Protein AF-H2Z3Q9-F1 (afdb_monomer)

Secondary structure (DSSP, 8-state):
------TTHHHHHHHHHHH-SS---HHHHHHHHHHHTHHHHTTS-HHHHHHHHHHHHHHHHTT-------------------------GGGHHHHHHHHT-PPP---PPP-PPPPP-----------PPP---------------------------PPP-

Foldseek 3Di:
DDDDDDPCLLVLLVVVPVVDPDPDDLLRSLVVCCVVCVPPRVPDDSVVVSVVSVVSVVCVVVVNPPPPPPDPPPPPPPPVPPPPPPPPPVVVVVVVVVVPPDPPPPPDDDDDDDDDDDDDDDDDDDDDDDDDDDDPDDDDDDDPPPPPDDDDDDDDDDDDD

InterPro domains:
  IPR031996 NVL2, nucleolin binding domain [PF16725] (5-62)
  IPR038100 NVL2, N-terminal domain superfamily [G3DSA:1.10.10.2010] (1-68)

Radius of gyration: 28.9 Å; Cα contacts (8 Å, |Δi|>4): 42; chains: 1; bounding box: 51×78×62 Å

Sequence (161 aa):
MSLSFDKALPRRIKMICETEEKPLDVDSIVDHLQRLYRNDYSRRKRNAFRKLVSKVHEDLLKGGDVKKEESYASSNEEEDLVEYQNTNMMNASLSTIYSNIDPPKCTQPPSSTPLPYEPEPVSGSERKTPNGQHNRSSNMDSNENFLQIKPKQRRKRSQVK

Structure (mmCIF, N/CA/C/O backbone):
data_AF-H2Z3Q9-F1
#
_entry.id   AF-H2Z3Q9-F1
#
loop_
_atom_site.group_PDB
_atom_site.id
_atom_site.type_symbol
_atom_site.label_atom_id
_atom_site.label_alt_id
_atom_site.label_comp_id
_atom_site.label_asym_id
_atom_site.label_entity_id
_atom_site.label_seq_id
_atom_site.pdbx_PDB_ins_code
_atom_site.Cartn_x
_atom_site.Cartn_y
_atom_site.Cartn_z
_atom_site.occupancy
_atom_site.B_iso_or_equiv
_atom_site.auth_seq_id
_atom_site.auth_comp_id
_atom_site.auth_asym_id
_atom_site.auth_atom_id
_atom_site.pdbx_PDB_model_num
ATOM 1 N N . MET A 1 1 ? -12.445 -3.889 13.512 1.00 46.44 1 MET A N 1
ATOM 2 C CA . MET A 1 1 ? -11.996 -2.527 13.142 1.00 46.44 1 MET A CA 1
ATOM 3 C C . MET A 1 1 ? -11.765 -2.498 11.641 1.00 46.44 1 MET A C 1
ATOM 5 O O . MET A 1 1 ? -10.915 -3.240 11.170 1.00 46.44 1 MET A O 1
ATOM 9 N N . SER A 1 2 ? -12.551 -1.720 10.895 1.00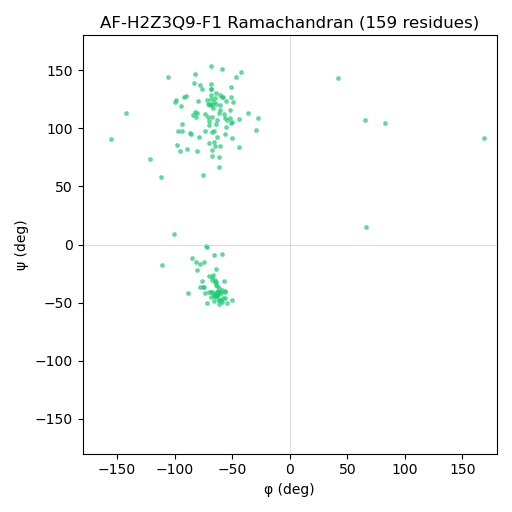 49.91 2 SER A N 1
ATOM 10 C CA . SER A 1 2 ? -12.358 -1.566 9.448 1.00 49.91 2 SER A CA 1
ATOM 11 C C . SER A 1 2 ? -11.094 -0.740 9.201 1.00 49.91 2 SER A C 1
ATOM 13 O O . SER A 1 2 ? -10.976 0.376 9.711 1.00 49.91 2 SER A O 1
ATOM 15 N N . LEU A 1 3 ? -10.118 -1.299 8.482 1.00 57.50 3 LEU A N 1
ATOM 16 C CA . LEU A 1 3 ? -8.952 -0.546 8.027 1.00 57.50 3 LEU A CA 1
ATOM 17 C C . LEU A 1 3 ? -9.435 0.430 6.955 1.00 57.50 3 LEU A C 1
ATOM 19 O O . LEU A 1 3 ? -9.746 0.022 5.838 1.00 57.50 3 LEU A O 1
ATOM 23 N N . SER A 1 4 ? -9.511 1.716 7.292 1.00 66.69 4 SER A N 1
ATOM 24 C CA . SER A 1 4 ? -9.890 2.743 6.329 1.00 66.69 4 SER A CA 1
ATOM 25 C C . SER A 1 4 ? -8.876 2.770 5.181 1.00 66.69 4 SER A C 1
ATOM 27 O O . SER A 1 4 ? -7.682 3.072 5.345 1.00 66.69 4 SER A O 1
ATOM 29 N N . PHE A 1 5 ? -9.359 2.382 4.001 1.00 76.25 5 PHE A N 1
ATOM 30 C CA . PHE A 1 5 ? -8.580 2.439 2.779 1.00 76.25 5 PHE A CA 1
ATOM 31 C C . PHE A 1 5 ? -8.347 3.897 2.400 1.00 76.25 5 PHE A C 1
ATOM 33 O O . PHE A 1 5 ? -9.281 4.702 2.352 1.00 76.25 5 PHE A O 1
ATOM 40 N N . ASP A 1 6 ? -7.087 4.235 2.148 1.00 86.44 6 ASP A N 1
ATOM 41 C CA . ASP A 1 6 ? -6.729 5.571 1.711 1.00 86.44 6 ASP A CA 1
ATOM 42 C C . ASP A 1 6 ? -6.978 5.702 0.206 1.00 86.44 6 ASP A C 1
ATOM 44 O O . ASP A 1 6 ? -6.260 5.135 -0.617 1.00 86.44 6 ASP A O 1
ATOM 48 N N . LYS A 1 7 ? -7.998 6.486 -0.145 1.00 89.56 7 LYS A N 1
ATOM 49 C CA . LYS A 1 7 ? -8.400 6.751 -1.532 1.00 89.56 7 LYS A CA 1
ATOM 50 C C . LYS A 1 7 ? -7.324 7.497 -2.327 1.00 89.56 7 LYS A C 1
ATOM 52 O O . LYS A 1 7 ? -7.343 7.446 -3.552 1.00 89.56 7 LYS A O 1
ATOM 57 N N . ALA A 1 8 ? -6.401 8.192 -1.657 1.00 92.56 8 ALA A N 1
ATOM 58 C CA . ALA A 1 8 ? -5.316 8.919 -2.309 1.00 92.56 8 ALA A CA 1
ATOM 59 C C . ALA A 1 8 ? -4.096 8.033 -2.618 1.00 92.56 8 ALA A C 1
ATOM 61 O O . ALA A 1 8 ? -3.217 8.461 -3.369 1.00 92.56 8 ALA A O 1
ATOM 62 N N . LEU A 1 9 ? -4.038 6.810 -2.076 1.00 93.06 9 LEU A N 1
ATOM 63 C CA . LEU A 1 9 ? -2.888 5.916 -2.218 1.00 93.06 9 LEU A CA 1
ATOM 64 C C . LEU A 1 9 ? -2.534 5.599 -3.686 1.00 93.06 9 LEU A C 1
ATOM 66 O O . LEU A 1 9 ? -1.362 5.754 -4.031 1.00 93.06 9 LEU A O 1
ATOM 70 N N . PRO A 1 10 ? -3.483 5.253 -4.583 1.00 93.50 10 PRO A N 1
ATOM 71 C CA . PRO A 1 10 ? -3.151 4.968 -5.981 1.00 93.50 10 PRO A CA 1
ATOM 72 C C . PRO A 1 10 ? -2.548 6.171 -6.704 1.00 93.50 10 PRO A C 1
ATOM 74 O O . PRO A 1 10 ? -1.573 6.036 -7.437 1.00 93.50 10 PRO A O 1
ATOM 77 N N . ARG A 1 11 ? -3.078 7.373 -6.440 1.00 94.31 11 ARG A N 1
ATOM 78 C CA . ARG A 1 11 ? -2.560 8.620 -7.016 1.00 94.31 11 ARG A CA 1
ATOM 79 C C . ARG A 1 11 ? -1.122 8.884 -6.569 1.00 94.31 11 ARG A C 1
ATOM 81 O O . ARG A 1 11 ? -0.297 9.269 -7.389 1.00 94.31 11 ARG A O 1
ATOM 88 N N . ARG A 1 12 ? -0.827 8.674 -5.282 1.00 95.06 12 ARG A N 1
ATOM 89 C CA . ARG A 1 12 ? 0.519 8.861 -4.718 1.00 95.06 12 ARG A CA 1
ATOM 90 C C . ARG A 1 12 ? 1.516 7.855 -5.304 1.00 95.06 12 ARG A C 1
ATOM 92 O O . ARG A 1 12 ? 2.607 8.259 -5.684 1.00 95.06 12 ARG A O 1
ATOM 99 N N . ILE A 1 13 ? 1.131 6.582 -5.430 1.00 93.88 13 ILE A N 1
ATOM 100 C CA . ILE A 1 13 ? 1.970 5.543 -6.055 1.00 93.88 13 ILE A CA 1
ATOM 101 C C . ILE A 1 13 ? 2.260 5.897 -7.515 1.00 93.88 13 ILE A C 1
ATOM 103 O O . ILE A 1 13 ? 3.418 5.900 -7.915 1.00 93.88 13 ILE A O 1
ATOM 107 N N . LYS A 1 14 ? 1.230 6.277 -8.280 1.00 93.06 14 LYS A N 1
ATOM 108 C CA . LYS A 1 14 ? 1.386 6.688 -9.679 1.00 93.06 14 LYS A CA 1
ATOM 109 C C . LYS A 1 14 ? 2.375 7.847 -9.833 1.00 93.06 14 LYS A C 1
ATOM 111 O O . LYS A 1 14 ? 3.271 7.757 -10.660 1.00 93.06 14 LYS A O 1
ATOM 116 N N . MET A 1 15 ? 2.270 8.880 -8.993 1.00 93.56 15 MET A N 1
ATOM 117 C CA . MET A 1 15 ? 3.224 9.995 -9.008 1.00 93.56 15 MET A CA 1
ATOM 118 C C . MET A 1 15 ? 4.666 9.548 -8.745 1.00 93.56 15 MET A C 1
ATOM 120 O O . MET A 1 15 ? 5.574 10.037 -9.408 1.00 93.56 15 MET A O 1
ATOM 124 N N . ILE A 1 16 ? 4.894 8.637 -7.793 1.00 93.38 16 ILE A N 1
ATOM 125 C CA . ILE A 1 16 ? 6.242 8.126 -7.494 1.00 93.38 16 ILE A CA 1
ATOM 126 C C . ILE A 1 16 ? 6.797 7.356 -8.699 1.00 93.38 16 ILE A C 1
ATOM 128 O O . ILE A 1 16 ? 7.930 7.602 -9.099 1.00 93.38 16 ILE A O 1
ATOM 132 N N . CYS A 1 17 ? 5.985 6.494 -9.318 1.00 91.00 17 CYS A N 1
ATOM 133 C CA . CYS A 1 17 ? 6.373 5.751 -10.519 1.00 91.00 17 CYS A CA 1
ATOM 134 C C . CYS A 1 17 ? 6.645 6.658 -11.730 1.00 91.00 17 CYS A C 1
ATOM 136 O O . CYS A 1 17 ? 7.480 6.320 -12.555 1.00 91.00 17 CYS A O 1
ATOM 138 N N . GLU A 1 18 ? 5.945 7.788 -11.856 1.00 91.56 18 GLU A N 1
ATOM 139 C CA . GLU A 1 18 ? 6.198 8.779 -12.913 1.00 91.56 18 GLU A CA 1
ATOM 140 C C . GLU A 1 18 ? 7.446 9.628 -12.631 1.00 91.56 18 GLU A C 1
ATOM 142 O O . GLU A 1 18 ? 8.108 10.079 -13.561 1.00 91.56 18 GLU A O 1
ATOM 147 N N . THR A 1 19 ? 7.758 9.868 -11.355 1.00 93.19 19 THR A N 1
ATOM 148 C CA . THR A 1 19 ? 8.897 10.706 -10.947 1.00 93.19 19 THR A CA 1
ATOM 149 C C . THR A 1 19 ? 10.219 9.955 -11.055 1.00 93.19 19 THR A C 1
ATOM 151 O O . THR A 1 19 ? 11.242 10.548 -11.393 1.00 93.19 19 THR A O 1
ATOM 154 N N . GLU A 1 20 ? 10.224 8.662 -10.741 1.00 88.75 20 GLU A N 1
ATOM 155 C CA . GLU A 1 20 ? 11.431 7.850 -10.806 1.00 88.75 20 GLU A CA 1
ATOM 156 C C . GLU A 1 20 ? 11.521 7.122 -12.153 1.00 88.75 20 GLU A C 1
ATOM 158 O O . GLU A 1 20 ? 10.692 6.284 -12.483 1.00 88.75 20 GLU A O 1
ATOM 163 N N . GLU A 1 21 ? 12.575 7.395 -12.929 1.00 83.62 21 GLU A N 1
ATOM 164 C CA . GLU A 1 21 ? 12.806 6.761 -14.242 1.00 83.62 21 GLU A CA 1
ATOM 165 C C . GLU A 1 21 ? 13.083 5.247 -14.163 1.00 83.62 21 GLU A C 1
ATOM 167 O O . GLU A 1 21 ? 13.157 4.565 -15.187 1.00 83.62 21 GLU A O 1
ATOM 172 N N . LYS A 1 22 ? 13.278 4.701 -12.957 1.00 86.88 22 LYS A N 1
ATOM 173 C CA . LYS A 1 22 ? 13.620 3.293 -12.738 1.00 86.88 22 LYS A CA 1
ATOM 174 C C . LYS A 1 22 ? 12.422 2.509 -12.208 1.00 86.88 22 LYS A C 1
ATOM 176 O O . LYS A 1 22 ? 11.691 3.022 -11.363 1.00 86.88 22 LYS A O 1
ATOM 181 N N . PRO A 1 23 ? 12.264 1.236 -12.622 1.00 80.62 23 PRO A N 1
ATOM 182 C CA . PRO A 1 23 ? 11.268 0.361 -12.026 1.00 80.62 23 PRO A CA 1
ATOM 183 C C . PRO A 1 23 ? 11.617 0.154 -10.551 1.00 80.62 23 PRO A C 1
ATOM 185 O O . PRO A 1 23 ? 12.597 -0.512 -10.211 1.00 80.62 23 PRO A O 1
ATOM 188 N N . LEU A 1 24 ? 10.831 0.776 -9.677 1.00 87.44 24 LEU A N 1
ATOM 189 C CA . LEU A 1 24 ? 10.953 0.607 -8.240 1.00 87.44 24 LEU A CA 1
ATOM 190 C C . LEU A 1 24 ? 10.327 -0.712 -7.816 1.00 87.44 24 LEU A C 1
ATOM 192 O O . LEU A 1 24 ? 9.216 -1.058 -8.216 1.00 87.44 24 LEU A O 1
ATOM 196 N N . ASP A 1 25 ? 11.023 -1.398 -6.921 1.00 94.75 25 ASP A N 1
ATOM 197 C CA . ASP A 1 25 ? 10.438 -2.500 -6.179 1.00 94.75 25 ASP A CA 1
ATOM 198 C C . ASP A 1 25 ? 9.372 -1.990 -5.190 1.00 94.75 25 ASP A C 1
ATOM 200 O O . ASP A 1 25 ? 9.437 -0.860 -4.690 1.00 94.75 25 ASP A O 1
ATOM 204 N N . VAL A 1 26 ? 8.403 -2.844 -4.859 1.00 95.38 26 VAL A N 1
ATOM 205 C CA . VAL A 1 26 ? 7.284 -2.525 -3.959 1.00 95.38 26 VAL A CA 1
ATOM 206 C C . VAL A 1 26 ? 7.791 -2.043 -2.600 1.00 95.38 26 VAL A C 1
ATOM 208 O O . VAL A 1 26 ? 7.248 -1.088 -2.042 1.00 95.38 26 VAL A O 1
ATOM 211 N N . ASP A 1 27 ? 8.851 -2.661 -2.074 1.00 96.00 27 ASP A N 1
ATOM 212 C CA . ASP A 1 27 ? 9.449 -2.264 -0.796 1.00 96.00 27 ASP A CA 1
ATOM 213 C C . ASP A 1 27 ? 10.029 -0.842 -0.847 1.00 96.00 27 ASP A C 1
ATOM 215 O O . ASP A 1 27 ? 9.898 -0.083 0.116 1.00 96.00 27 ASP A O 1
ATOM 219 N N . SER A 1 28 ? 10.578 -0.442 -1.996 1.00 95.81 28 SER A N 1
ATOM 220 C CA . SER A 1 28 ? 11.109 0.910 -2.187 1.00 95.81 28 SER A CA 1
ATOM 221 C C . SER A 1 28 ? 9.984 1.945 -2.232 1.00 95.81 28 SER A C 1
ATOM 223 O O . SER A 1 28 ? 10.083 2.986 -1.583 1.00 95.81 28 SER A O 1
ATOM 225 N N . ILE A 1 29 ? 8.869 1.636 -2.907 1.00 95.38 29 ILE A N 1
ATOM 226 C CA . ILE A 1 29 ? 7.668 2.491 -2.926 1.00 95.38 29 ILE A CA 1
ATOM 227 C C . ILE A 1 29 ? 7.089 2.635 -1.513 1.00 95.38 29 ILE A C 1
ATOM 229 O O . ILE A 1 29 ? 6.726 3.735 -1.091 1.00 95.38 29 ILE A O 1
ATOM 233 N N . VAL A 1 30 ? 7.024 1.537 -0.754 1.00 96.31 30 VAL A N 1
ATOM 234 C CA . VAL A 1 30 ? 6.567 1.537 0.643 1.00 96.31 30 VAL A CA 1
ATOM 235 C C . VAL A 1 30 ? 7.431 2.454 1.503 1.00 96.31 30 VAL A C 1
ATOM 237 O O . VAL A 1 30 ? 6.889 3.295 2.226 1.00 96.31 30 VAL A O 1
ATOM 240 N N . ASP A 1 31 ? 8.755 2.325 1.413 1.00 95.75 31 ASP A N 1
ATOM 241 C CA . ASP A 1 31 ? 9.686 3.161 2.170 1.00 95.75 31 ASP A CA 1
ATOM 242 C C . ASP A 1 31 ? 9.581 4.633 1.773 1.00 95.75 31 ASP A C 1
ATOM 244 O O . ASP A 1 31 ? 9.549 5.507 2.644 1.00 95.75 31 ASP A O 1
ATOM 248 N N . HIS A 1 32 ? 9.456 4.916 0.476 1.00 95.12 32 HIS A N 1
ATOM 249 C CA . HIS A 1 32 ? 9.276 6.268 -0.040 1.00 95.12 32 HIS A CA 1
ATOM 250 C C . HIS A 1 32 ? 7.977 6.894 0.510 1.00 95.12 32 HIS A C 1
ATOM 252 O O . HIS A 1 32 ? 7.997 7.996 1.066 1.00 95.12 32 HIS A O 1
ATOM 258 N N . LEU A 1 33 ? 6.857 6.163 0.466 1.00 95.31 33 LEU A N 1
ATOM 259 C CA . LEU A 1 33 ? 5.569 6.617 1.001 1.00 95.31 33 LEU A CA 1
ATOM 260 C C . LEU A 1 33 ? 5.603 6.835 2.518 1.00 95.31 33 LEU A C 1
ATOM 262 O O . LEU A 1 33 ? 5.073 7.837 2.998 1.00 95.31 33 LEU A O 1
ATOM 266 N N . GLN A 1 34 ? 6.225 5.935 3.285 1.00 94.69 34 GLN A N 1
ATOM 267 C CA . GLN A 1 34 ? 6.338 6.087 4.740 1.00 94.69 34 GLN A CA 1
ATOM 268 C C . GLN A 1 34 ? 7.244 7.257 5.141 1.00 94.69 34 GLN A C 1
ATOM 270 O O . GLN A 1 34 ? 7.000 7.882 6.177 1.00 94.69 34 GLN A O 1
ATOM 275 N N . ARG A 1 35 ? 8.262 7.575 4.330 1.00 94.94 35 ARG A N 1
ATOM 276 C CA . ARG A 1 35 ? 9.129 8.745 4.533 1.00 94.94 35 ARG A CA 1
ATOM 277 C C . ARG A 1 35 ? 8.400 10.052 4.227 1.00 94.94 35 ARG A C 1
ATOM 279 O O . ARG A 1 35 ? 8.412 10.940 5.076 1.00 94.94 35 ARG A O 1
ATOM 286 N N . LEU A 1 36 ? 7.747 10.159 3.066 1.00 94.75 36 LEU A N 1
ATOM 287 C CA . LEU A 1 36 ? 7.038 11.378 2.652 1.00 94.75 36 LEU A CA 1
ATOM 288 C C . LEU A 1 36 ? 5.798 11.657 3.508 1.00 94.75 36 LEU A C 1
ATOM 290 O O . LEU A 1 36 ? 5.584 12.781 3.956 1.00 94.75 36 LEU A O 1
ATOM 294 N N . TYR A 1 37 ? 4.989 10.631 3.772 1.00 94.50 37 TYR A N 1
ATOM 295 C CA . TYR A 1 37 ? 3.716 10.755 4.485 1.00 94.50 37 TYR A CA 1
ATOM 296 C C . TYR A 1 37 ? 3.801 10.084 5.854 1.00 94.50 37 TYR A C 1
ATOM 298 O O . TYR A 1 37 ? 3.035 9.176 6.200 1.00 94.50 37 TYR A O 1
ATOM 306 N N . ARG A 1 38 ? 4.757 10.557 6.660 1.00 93.56 38 ARG A N 1
ATOM 307 C CA . ARG A 1 38 ? 5.064 9.990 7.979 1.00 93.56 38 ARG A CA 1
ATOM 308 C C . ARG A 1 38 ? 3.850 9.983 8.914 1.00 93.56 38 ARG A C 1
ATOM 310 O O . ARG A 1 38 ? 3.705 9.070 9.716 1.00 93.56 38 ARG A O 1
ATOM 317 N N . ASN A 1 39 ? 2.940 10.942 8.784 1.00 90.62 39 ASN A N 1
ATOM 318 C CA . ASN A 1 39 ? 1.750 11.014 9.635 1.00 90.62 39 ASN A CA 1
ATOM 319 C C . ASN A 1 39 ? 0.689 9.961 9.272 1.00 90.62 39 ASN A C 1
ATOM 321 O O . ASN A 1 39 ? 0.067 9.390 10.169 1.00 90.62 39 ASN A O 1
ATOM 325 N N . ASP A 1 40 ? 0.533 9.659 7.981 1.00 92.06 40 ASP A N 1
ATOM 326 C CA . ASP A 1 40 ? -0.540 8.795 7.473 1.00 92.06 40 ASP A CA 1
ATOM 327 C C . ASP A 1 40 ? -0.146 7.312 7.480 1.00 92.06 40 ASP A C 1
ATOM 329 O O . ASP A 1 40 ? -0.946 6.435 7.828 1.00 92.06 40 ASP A O 1
ATOM 333 N N . TYR A 1 41 ? 1.096 7.014 7.084 1.00 93.00 41 TYR A N 1
ATOM 334 C CA . TYR A 1 41 ? 1.525 5.642 6.791 1.00 93.00 41 TYR A CA 1
ATOM 335 C C . TYR A 1 41 ? 2.521 5.063 7.795 1.00 93.00 41 TYR A C 1
ATOM 337 O O . TYR A 1 41 ? 2.638 3.840 7.874 1.00 93.00 41 TYR A O 1
ATOM 345 N N . SER A 1 42 ? 3.188 5.887 8.613 1.00 90.62 42 SER A N 1
ATOM 346 C CA . SER A 1 42 ? 4.119 5.385 9.644 1.00 90.62 42 SER A CA 1
ATOM 347 C C . SER A 1 42 ? 3.402 4.576 10.728 1.00 90.62 42 SER A C 1
ATOM 349 O O . SER A 1 42 ? 3.935 3.605 11.255 1.00 90.62 42 SER A O 1
ATOM 351 N N . ARG A 1 43 ? 2.147 4.933 11.039 1.00 90.19 43 ARG A N 1
ATOM 352 C CA . ARG A 1 43 ? 1.337 4.228 12.047 1.00 90.19 43 ARG A CA 1
ATOM 353 C C . ARG A 1 43 ? 0.822 2.867 11.567 1.00 90.19 43 ARG A C 1
ATOM 355 O O . ARG A 1 43 ? 0.345 2.076 12.379 1.00 90.19 43 ARG A O 1
ATOM 362 N N . ARG A 1 44 ? 0.870 2.584 10.261 1.00 88.56 44 ARG A N 1
ATOM 363 C CA . ARG A 1 44 ? 0.377 1.322 9.694 1.00 88.56 44 ARG A CA 1
ATOM 364 C C . ARG A 1 44 ? 1.454 0.245 9.824 1.00 88.56 44 ARG A C 1
ATOM 366 O O . ARG A 1 44 ? 2.628 0.492 9.566 1.00 88.56 44 ARG A O 1
ATOM 373 N N . LYS A 1 45 ? 1.056 -0.983 10.179 1.00 92.38 45 LYS A N 1
ATOM 374 C CA . LYS A 1 45 ? 1.984 -2.126 10.210 1.00 92.38 45 LYS A CA 1
ATOM 375 C C . LYS A 1 45 ? 2.593 -2.339 8.819 1.00 92.38 45 LYS A C 1
ATOM 377 O O . LYS A 1 45 ? 1.847 -2.515 7.855 1.00 92.38 45 LYS A O 1
ATOM 382 N N . ARG A 1 46 ? 3.930 -2.391 8.738 1.00 92.81 46 ARG A N 1
ATOM 383 C CA . ARG A 1 46 ? 4.695 -2.480 7.478 1.00 92.81 46 ARG A CA 1
ATOM 384 C C . ARG A 1 46 ? 4.188 -3.588 6.552 1.00 92.81 46 ARG A C 1
ATOM 386 O O . ARG A 1 46 ? 3.904 -3.317 5.395 1.00 92.81 46 ARG A O 1
ATOM 393 N N . ASN A 1 47 ? 3.971 -4.797 7.072 1.00 93.50 47 ASN A N 1
ATOM 394 C CA . ASN A 1 47 ? 3.512 -5.935 6.262 1.00 93.50 47 ASN A CA 1
ATOM 395 C C . ASN A 1 47 ? 2.120 -5.715 5.653 1.00 93.50 47 ASN A C 1
ATOM 397 O O . ASN A 1 47 ? 1.894 -6.044 4.492 1.00 93.50 47 ASN A O 1
ATOM 401 N N . ALA A 1 48 ? 1.191 -5.136 6.419 1.00 91.25 48 ALA A N 1
ATOM 402 C CA . ALA A 1 48 ? -0.150 -4.830 5.926 1.00 91.25 48 ALA A CA 1
ATOM 403 C C . ALA A 1 48 ? -0.107 -3.721 4.867 1.00 91.25 48 ALA A C 1
ATOM 405 O O . ALA A 1 48 ? -0.782 -3.808 3.844 1.00 91.25 48 ALA A O 1
ATOM 406 N N . PHE A 1 49 ? 0.727 -2.703 5.090 1.00 94.12 49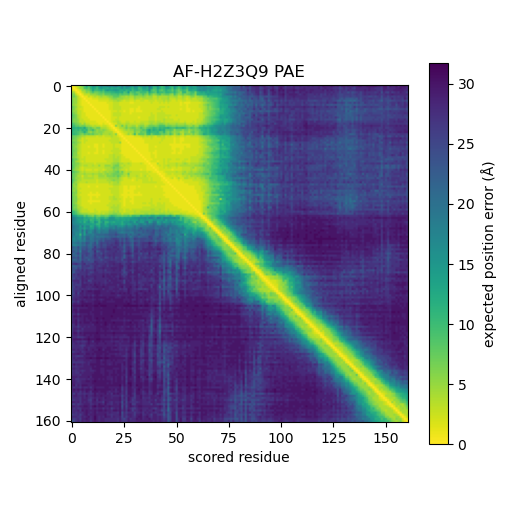 PHE A N 1
ATOM 407 C CA . PHE A 1 49 ? 0.910 -1.619 4.134 1.00 94.12 49 PHE A CA 1
ATOM 408 C C . PHE A 1 49 ? 1.588 -2.098 2.843 1.00 94.12 49 PHE A C 1
ATOM 410 O O . PHE A 1 49 ? 1.120 -1.756 1.764 1.00 94.12 49 PHE A O 1
ATOM 417 N N . ARG A 1 50 ? 2.594 -2.977 2.929 1.00 95.25 50 ARG A N 1
ATOM 418 C CA . ARG A 1 50 ? 3.235 -3.590 1.757 1.00 95.25 50 ARG A CA 1
ATOM 419 C C . ARG A 1 50 ? 2.247 -4.379 0.906 1.00 95.25 50 ARG A C 1
ATOM 421 O O . ARG A 1 50 ? 2.208 -4.176 -0.300 1.00 95.25 50 ARG A O 1
ATOM 428 N N . LYS A 1 51 ? 1.416 -5.234 1.521 1.00 93.94 51 LYS A N 1
ATOM 429 C CA . LYS A 1 51 ? 0.359 -5.970 0.798 1.00 93.94 51 LYS A CA 1
ATOM 430 C C . LYS A 1 51 ? -0.582 -5.013 0.058 1.00 93.94 51 LYS A C 1
ATOM 432 O O . LYS A 1 51 ? -0.947 -5.269 -1.084 1.00 93.94 51 LYS A O 1
ATOM 437 N N . LEU A 1 52 ? -0.934 -3.895 0.697 1.00 92.62 52 LEU A N 1
ATOM 438 C CA . LEU A 1 52 ? -1.795 -2.877 0.104 1.00 92.62 52 LEU A CA 1
ATOM 439 C C . LEU A 1 52 ? -1.138 -2.192 -1.101 1.00 92.62 52 LEU A C 1
ATOM 441 O O . LEU A 1 52 ? -1.763 -2.086 -2.151 1.00 92.62 52 LEU A O 1
ATOM 445 N N . VAL A 1 53 ? 0.114 -1.753 -0.955 1.00 94.44 53 VAL A N 1
ATOM 446 C CA . VAL A 1 53 ? 0.875 -1.103 -2.031 1.00 94.44 53 VAL A CA 1
ATOM 447 C C . VAL A 1 53 ? 1.106 -2.069 -3.192 1.00 94.44 53 VAL A C 1
ATOM 449 O O . VAL A 1 53 ? 0.878 -1.675 -4.327 1.00 94.44 53 VAL A O 1
ATOM 452 N N . SER A 1 54 ? 1.462 -3.331 -2.920 1.00 95.06 54 SER A N 1
ATOM 453 C CA . SER A 1 54 ? 1.629 -4.376 -3.944 1.00 95.06 54 SER A CA 1
ATOM 454 C C . SER A 1 54 ? 0.375 -4.521 -4.799 1.00 95.06 54 SER A C 1
ATOM 456 O O . SER A 1 54 ? 0.449 -4.440 -6.019 1.00 95.06 54 SER A O 1
ATOM 458 N N . LYS A 1 55 ? -0.792 -4.652 -4.154 1.00 91.81 55 LYS A N 1
ATOM 459 C CA . LYS A 1 55 ? -2.070 -4.796 -4.854 1.00 91.81 55 LYS A CA 1
ATOM 460 C 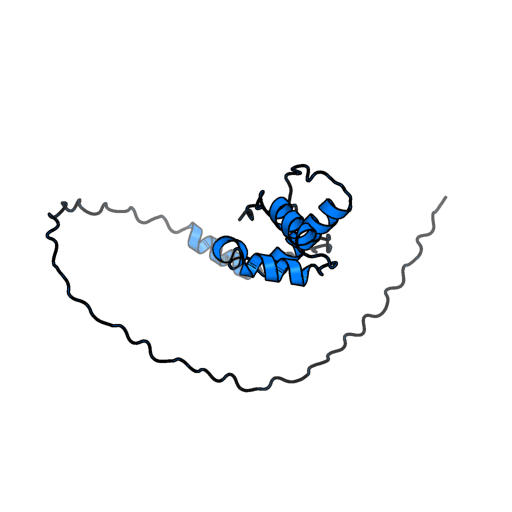C . LYS A 1 55 ? -2.386 -3.575 -5.718 1.00 91.81 55 LYS A C 1
ATOM 462 O O . LYS A 1 55 ? -2.654 -3.714 -6.903 1.00 91.81 55 LYS A O 1
ATOM 467 N N . VAL A 1 56 ? -2.304 -2.375 -5.139 1.00 93.31 56 VAL A N 1
ATOM 468 C CA . VAL A 1 56 ? -2.592 -1.131 -5.873 1.00 93.31 56 VAL A CA 1
ATOM 469 C C . VAL A 1 56 ? -1.623 -0.941 -7.044 1.00 93.31 56 VAL A C 1
ATOM 471 O O . VAL A 1 56 ? -2.028 -0.484 -8.106 1.00 93.31 56 VAL A O 1
ATOM 474 N N . HIS A 1 57 ? -0.353 -1.301 -6.868 1.00 92.81 57 HIS A N 1
ATOM 475 C CA . HIS A 1 57 ? 0.653 -1.231 -7.920 1.00 92.81 57 HIS A CA 1
ATOM 476 C C . HIS A 1 57 ? 0.352 -2.208 -9.068 1.00 92.81 57 HIS A C 1
ATOM 478 O O . HIS A 1 57 ? 0.392 -1.810 -10.229 1.00 92.81 57 HIS A O 1
ATOM 484 N N . GLU A 1 58 ? -0.024 -3.455 -8.765 1.00 92.06 58 GLU A N 1
ATOM 485 C CA . GLU A 1 58 ? -0.467 -4.429 -9.772 1.00 92.06 58 GLU A CA 1
ATOM 486 C C . GLU A 1 58 ? -1.716 -3.968 -10.535 1.00 92.06 58 GLU A C 1
ATOM 488 O O . GLU A 1 58 ? -1.789 -4.139 -11.753 1.00 92.06 58 GLU A O 1
ATOM 493 N N . ASP A 1 59 ? -2.687 -3.375 -9.836 1.00 90.12 59 ASP A N 1
ATOM 494 C CA . ASP A 1 59 ? -3.913 -2.855 -10.447 1.00 90.12 59 ASP A CA 1
ATOM 495 C C . ASP A 1 59 ? -3.600 -1.705 -11.425 1.00 90.12 59 ASP A C 1
ATOM 497 O O . ASP A 1 59 ? -4.117 -1.682 -12.545 1.00 90.12 59 ASP A O 1
ATOM 501 N N . LEU A 1 60 ? -2.683 -0.804 -11.045 1.00 89.62 60 LEU A N 1
ATOM 502 C CA . LEU A 1 60 ? -2.188 0.273 -11.911 1.00 89.62 60 LEU A CA 1
ATOM 503 C C . LEU A 1 60 ? -1.452 -0.271 -13.146 1.00 89.62 60 LEU A C 1
ATOM 505 O O . LEU A 1 60 ? -1.683 0.209 -14.256 1.00 89.62 60 LEU A O 1
ATOM 509 N N . LEU A 1 61 ? -0.602 -1.288 -12.972 1.00 87.62 61 LEU A N 1
ATOM 510 C CA . LEU A 1 61 ? 0.129 -1.953 -14.060 1.00 87.62 61 LEU A CA 1
ATOM 511 C C . LEU A 1 61 ? -0.801 -2.639 -15.064 1.00 87.62 61 LEU A C 1
ATOM 513 O O . LEU A 1 61 ? -0.532 -2.629 -16.263 1.00 87.62 61 LEU A O 1
ATOM 517 N N . LYS A 1 62 ? -1.913 -3.212 -14.595 1.00 87.69 62 LYS A N 1
ATOM 518 C CA . LYS A 1 62 ? -2.926 -3.845 -15.453 1.00 87.69 62 LYS A CA 1
ATOM 519 C C . LYS A 1 62 ? -3.761 -2.835 -16.252 1.00 87.69 62 LYS A C 1
ATOM 521 O O . LYS A 1 62 ? -4.636 -3.253 -17.006 1.00 87.69 62 LYS A O 1
ATOM 526 N N . GLY A 1 63 ? -3.528 -1.528 -16.093 1.00 77.50 63 GLY A N 1
ATOM 527 C CA . GLY A 1 63 ? -4.345 -0.482 -16.712 1.00 77.50 63 GLY A CA 1
ATOM 528 C C . GLY A 1 63 ? -5.776 -0.451 -16.169 1.00 77.50 63 GLY A C 1
ATOM 529 O O . GLY A 1 63 ? -6.659 0.148 -16.783 1.00 77.50 63 GLY A O 1
ATOM 530 N N . GLY A 1 64 ? -6.016 -1.112 -15.032 1.00 65.56 64 GLY A N 1
ATOM 531 C CA . GLY A 1 64 ? -7.287 -1.058 -14.342 1.00 65.56 64 GLY A CA 1
ATOM 532 C C . GLY A 1 64 ? -7.427 0.320 -13.724 1.00 65.56 64 GLY A C 1
ATOM 533 O O . GLY A 1 64 ? -6.731 0.649 -12.765 1.00 65.56 64 GLY A O 1
ATOM 534 N N . ASP A 1 65 ? -8.336 1.132 -14.260 1.00 61.34 65 ASP A N 1
ATOM 535 C CA . ASP A 1 65 ? -8.883 2.251 -13.500 1.00 61.34 65 ASP A CA 1
ATOM 536 C C . ASP A 1 65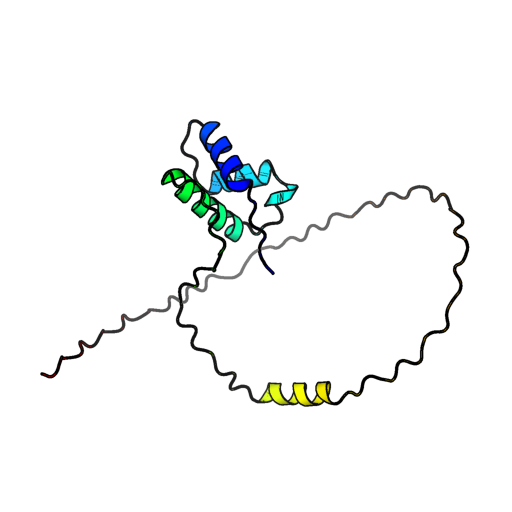 ? -9.297 1.674 -12.146 1.00 61.34 65 ASP A C 1
ATOM 538 O O . ASP A 1 65 ? -10.023 0.674 -12.132 1.00 61.34 65 ASP A O 1
ATOM 542 N N . VAL A 1 66 ? -8.758 2.205 -11.040 1.00 61.16 66 VAL A N 1
ATOM 543 C CA . VAL A 1 66 ? -8.926 1.650 -9.686 1.00 61.16 66 VAL A CA 1
ATOM 544 C C . VAL A 1 66 ? -10.390 1.824 -9.294 1.00 61.16 66 VAL A C 1
ATOM 546 O O . VAL A 1 66 ? -10.779 2.744 -8.572 1.00 61.16 66 VAL A O 1
ATOM 549 N N . LYS A 1 67 ? -11.240 0.967 -9.859 1.00 58.03 67 LYS A N 1
ATOM 550 C CA . LYS A 1 67 ? -12.661 0.928 -9.607 1.00 58.03 67 LYS A CA 1
ATOM 551 C C . LYS A 1 67 ? -12.789 0.529 -8.158 1.00 58.03 67 LYS A C 1
ATOM 553 O O . LYS A 1 67 ? -12.188 -0.427 -7.679 1.00 58.03 67 LYS A O 1
ATOM 558 N N . LYS A 1 68 ? -13.521 1.387 -7.472 1.00 52.50 68 LYS A N 1
ATOM 559 C CA . LYS A 1 68 ? -13.847 1.404 -6.058 1.00 52.50 68 LYS A CA 1
ATOM 560 C C . LYS A 1 68 ? -14.625 0.132 -5.693 1.00 52.50 68 LYS A C 1
ATOM 562 O O . LYS A 1 68 ? -15.809 0.201 -5.405 1.00 52.50 68 LYS A O 1
ATOM 567 N N . GLU A 1 69 ? -13.979 -1.023 -5.760 1.00 50.62 69 GLU A N 1
ATOM 568 C CA . GLU A 1 69 ? -14.529 -2.296 -5.311 1.00 50.62 69 GLU A CA 1
ATOM 569 C C . GLU A 1 69 ? -14.381 -2.312 -3.789 1.00 50.62 69 GLU A C 1
ATOM 571 O O . GLU A 1 69 ? -13.331 -2.600 -3.205 1.00 50.62 69 GLU A O 1
ATOM 576 N N . GLU A 1 70 ? -15.450 -1.849 -3.147 1.00 53.59 70 GLU A N 1
ATOM 577 C CA . GLU A 1 70 ? -15.720 -2.022 -1.733 1.00 53.59 70 GLU A CA 1
ATOM 578 C C . GLU A 1 70 ? -15.710 -3.512 -1.406 1.00 53.59 70 GLU A C 1
ATOM 580 O O . GLU A 1 70 ? -16.705 -4.194 -1.591 1.00 53.59 70 GLU A O 1
ATOM 585 N N . SER A 1 71 ? -14.571 -4.023 -0.950 1.00 48.91 71 SER A N 1
ATOM 586 C CA . SER A 1 71 ? -14.450 -5.200 -0.088 1.00 48.91 71 SER A CA 1
ATOM 587 C C . SER A 1 71 ? -12.976 -5.586 -0.053 1.00 48.91 71 SER A C 1
ATOM 589 O O . SER A 1 71 ? -12.484 -6.384 -0.848 1.00 48.91 71 SER A O 1
ATOM 591 N N . TYR A 1 72 ? -12.245 -5.053 0.926 1.00 50.41 72 TYR A N 1
ATOM 592 C CA . TYR A 1 72 ? -11.109 -5.792 1.470 1.00 50.41 72 TYR A CA 1
ATOM 593 C C . TYR A 1 72 ? -11.676 -6.898 2.363 1.00 50.41 72 TYR A C 1
ATOM 595 O O . TYR A 1 72 ? -11.418 -6.935 3.565 1.00 50.41 72 TYR A O 1
ATOM 603 N N . ALA A 1 73 ? -12.478 -7.795 1.779 1.00 51.81 73 ALA A N 1
ATOM 604 C CA . ALA A 1 73 ? -12.477 -9.164 2.231 1.00 51.81 73 ALA A CA 1
ATOM 605 C C . ALA A 1 73 ? -11.014 -9.571 2.133 1.00 51.81 73 ALA A C 1
ATOM 607 O O . ALA A 1 73 ? -10.433 -9.655 1.050 1.00 51.81 73 ALA A O 1
ATOM 608 N N . SER A 1 74 ? -10.386 -9.690 3.298 1.00 47.16 74 SER A N 1
ATOM 609 C CA . SER A 1 74 ? -9.252 -10.571 3.463 1.00 47.16 74 SER A CA 1
ATOM 610 C C . SER A 1 74 ? -9.555 -11.786 2.593 1.00 47.16 74 SER A C 1
ATOM 612 O O . SER A 1 74 ? -10.535 -12.480 2.867 1.00 47.16 74 SER A O 1
ATOM 614 N N . SER A 1 75 ? -8.790 -12.017 1.522 1.00 45.53 75 SER A N 1
ATOM 615 C CA . SER A 1 75 ? -8.620 -13.388 1.065 1.00 45.53 75 SER A CA 1
ATOM 616 C C . SER A 1 75 ? -7.984 -14.083 2.259 1.00 45.53 75 SER A C 1
ATOM 618 O O . SER A 1 75 ? -6.766 -14.143 2.379 1.00 45.53 75 SER A O 1
ATOM 620 N N . ASN A 1 76 ? -8.833 -14.533 3.186 1.00 44.91 76 ASN A N 1
ATOM 621 C CA . ASN A 1 76 ? -8.705 -15.866 3.713 1.00 44.91 76 ASN A CA 1
ATOM 622 C C . ASN A 1 76 ? -8.602 -16.722 2.454 1.00 44.91 76 ASN A C 1
ATOM 624 O O . ASN A 1 76 ? -9.591 -17.080 1.825 1.00 44.91 76 ASN A O 1
ATOM 628 N N . GLU A 1 77 ? -7.367 -16.956 2.023 1.00 49.59 77 GLU A N 1
ATOM 629 C CA . GLU A 1 77 ? -6.931 -18.333 1.923 1.00 49.59 77 GLU A CA 1
ATOM 630 C C . GLU A 1 77 ? -7.705 -19.117 2.992 1.00 49.59 77 GLU A C 1
ATOM 632 O O . GLU A 1 77 ? -7.457 -18.959 4.18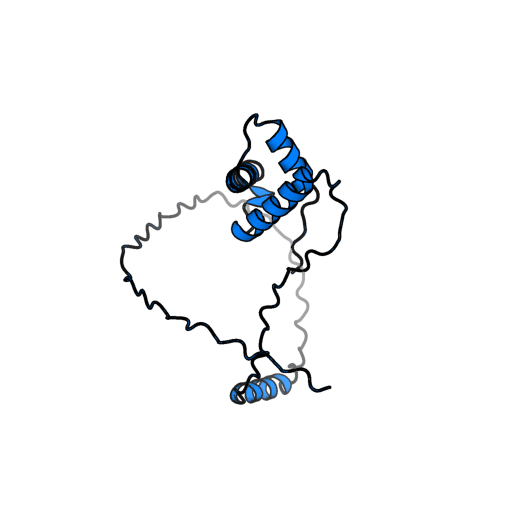6 1.00 49.59 77 GLU A O 1
ATOM 637 N N . GLU A 1 78 ? -8.781 -19.793 2.576 1.00 51.94 78 GLU A N 1
ATOM 638 C CA . GLU A 1 78 ? -9.404 -20.849 3.365 1.00 51.94 78 GLU A CA 1
ATOM 639 C C . GLU A 1 78 ? -8.323 -21.923 3.533 1.00 51.94 78 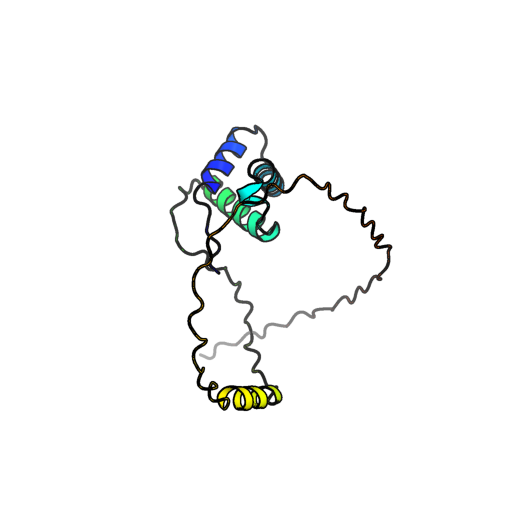GLU A C 1
ATOM 641 O O . GLU A 1 78 ? -8.310 -22.962 2.878 1.00 51.94 78 GLU A O 1
ATOM 646 N N . GLU A 1 79 ? -7.360 -21.656 4.413 1.00 51.84 79 GLU A N 1
ATOM 647 C CA . GLU A 1 79 ? -6.992 -22.675 5.365 1.00 51.84 79 GLU A CA 1
ATOM 648 C C . GLU A 1 79 ? -8.317 -23.075 5.997 1.00 51.84 79 GLU A C 1
ATOM 650 O O . GLU A 1 79 ? -8.965 -22.260 6.655 1.00 51.84 79 GLU A O 1
ATOM 655 N N . ASP A 1 80 ? -8.757 -24.283 5.647 1.00 53.66 80 ASP A N 1
ATOM 656 C CA . ASP A 1 80 ? -9.788 -25.071 6.306 1.00 53.66 80 ASP A CA 1
ATOM 657 C C . ASP A 1 80 ? -9.534 -24.980 7.814 1.00 53.66 80 ASP A C 1
ATOM 659 O O . ASP A 1 80 ? -8.793 -25.769 8.408 1.00 53.66 80 ASP A O 1
ATOM 663 N N . LEU A 1 81 ? -10.036 -23.895 8.407 1.00 50.06 81 LEU A N 1
ATOM 664 C CA . LEU A 1 81 ? -9.985 -23.605 9.821 1.00 50.06 81 LEU A CA 1
ATOM 665 C C . LEU A 1 81 ? -10.944 -24.621 10.401 1.00 50.06 81 LEU A C 1
ATOM 667 O O . LEU A 1 81 ? -12.139 -24.368 10.528 1.00 50.06 81 LEU A O 1
ATOM 671 N N . VAL A 1 82 ? -10.406 -25.806 10.686 1.00 60.19 82 VAL A N 1
ATOM 672 C CA . VAL A 1 82 ? -11.067 -26.808 11.502 1.00 60.19 82 VAL A CA 1
ATOM 673 C C . VAL A 1 82 ? -11.477 -26.061 12.757 1.00 60.19 82 VAL A C 1
ATOM 675 O O . VAL A 1 82 ? -10.624 -25.674 13.559 1.00 60.19 82 VAL A O 1
ATOM 678 N N . GLU A 1 83 ? -12.771 -25.767 12.856 1.00 63.44 83 GLU A N 1
ATOM 679 C CA . GLU A 1 83 ? -13.374 -25.108 13.996 1.00 63.44 83 GLU A CA 1
ATOM 680 C C . GLU A 1 83 ? -12.998 -25.956 15.204 1.00 63.44 83 GLU A C 1
ATOM 682 O O . GLU A 1 83 ? -13.504 -27.064 15.398 1.00 63.44 83 GLU A O 1
ATOM 687 N N . TYR A 1 84 ? -11.996 -25.493 15.950 1.00 63.28 84 TYR A N 1
ATOM 688 C CA . TYR A 1 84 ? -11.513 -26.208 17.111 1.00 63.28 84 TYR A CA 1
ATOM 689 C C . TYR A 1 84 ? -12.656 -26.129 18.114 1.00 63.28 84 TYR A C 1
ATOM 691 O O . TYR A 1 84 ? -12.831 -25.110 18.785 1.00 63.28 84 TYR A O 1
ATOM 699 N N . GLN A 1 85 ? -13.481 -27.179 18.172 1.00 61.47 85 GLN A N 1
ATOM 700 C CA . GLN A 1 85 ? -14.459 -27.319 19.234 1.00 61.47 85 GLN A CA 1
ATOM 701 C C . GLN A 1 85 ? -13.689 -27.162 20.537 1.00 61.47 85 GLN A C 1
ATOM 703 O O . GLN A 1 85 ? -12.781 -27.940 20.842 1.00 61.47 85 GLN A O 1
ATOM 708 N N . ASN A 1 86 ? -14.027 -26.108 21.272 1.00 55.66 86 ASN A N 1
ATOM 709 C CA . ASN A 1 86 ? -13.490 -25.836 22.589 1.00 55.66 86 ASN A CA 1
ATOM 710 C C . ASN A 1 86 ? -13.979 -26.966 23.510 1.00 55.66 86 ASN A C 1
ATOM 712 O O . ASN A 1 86 ? -15.006 -26.859 24.169 1.00 55.66 86 ASN A O 1
ATOM 716 N N . THR A 1 87 ? -13.262 -28.090 23.528 1.00 61.16 87 THR A N 1
ATOM 717 C CA . THR A 1 87 ? -13.517 -29.236 24.416 1.00 61.16 87 THR A CA 1
ATOM 718 C C . THR A 1 87 ? -13.150 -28.925 25.864 1.00 61.16 87 THR A C 1
ATOM 720 O O . THR A 1 87 ? -13.375 -29.739 26.758 1.00 61.16 87 THR A O 1
ATOM 723 N N . ASN A 1 88 ? -12.625 -27.726 26.131 1.00 58.16 88 ASN A N 1
ATOM 724 C CA . ASN A 1 88 ? -12.336 -27.272 27.474 1.00 58.16 88 ASN A CA 1
ATOM 725 C C . ASN A 1 88 ? -13.610 -26.762 28.169 1.00 58.16 88 ASN A C 1
ATOM 727 O O . ASN A 1 88 ? -13.864 -25.561 28.267 1.00 58.16 88 ASN A O 1
ATOM 731 N N . MET A 1 89 ? -14.403 -27.704 28.686 1.00 59.19 89 MET A N 1
ATOM 732 C CA . MET A 1 89 ? -15.602 -27.445 29.494 1.00 59.19 89 MET A CA 1
ATOM 733 C C . MET A 1 89 ? -15.343 -26.634 30.781 1.00 59.19 89 MET A C 1
ATOM 735 O O . MET A 1 89 ? -16.295 -26.207 31.430 1.00 59.19 89 MET A O 1
ATOM 739 N N . MET A 1 90 ? -14.087 -26.376 31.161 1.00 61.19 90 MET A N 1
ATOM 740 C CA . MET A 1 90 ? -13.757 -25.654 32.398 1.00 61.19 90 MET A CA 1
ATOM 741 C C . MET A 1 90 ? -14.119 -24.160 32.341 1.00 61.19 90 MET A C 1
ATOM 743 O O . MET A 1 90 ? -14.458 -23.574 33.368 1.00 61.19 90 MET A O 1
ATOM 747 N N . ASN A 1 91 ? -14.138 -23.547 31.151 1.00 56.78 91 ASN A N 1
ATOM 748 C CA . ASN A 1 91 ? -14.399 -22.107 31.009 1.00 56.78 91 ASN A CA 1
ATOM 749 C C . ASN A 1 91 ? -15.890 -21.732 31.044 1.00 56.78 91 ASN A C 1
ATOM 751 O O . ASN A 1 91 ? -16.213 -20.564 31.254 1.00 56.78 91 ASN A O 1
ATOM 755 N N . ALA A 1 92 ? -16.804 -22.697 30.894 1.00 61.31 92 ALA A N 1
ATOM 756 C CA . ALA A 1 92 ? -18.243 -22.430 30.981 1.00 61.31 92 ALA A CA 1
ATOM 757 C C . ALA A 1 92 ? -18.675 -22.020 32.401 1.00 61.31 92 ALA A C 1
ATOM 759 O O . ALA A 1 92 ? -19.637 -21.276 32.569 1.00 61.31 92 ALA A O 1
ATOM 760 N N . SER A 1 93 ? -17.934 -22.458 33.424 1.00 61.69 93 SER A N 1
ATOM 761 C CA . SER A 1 93 ? -18.252 -22.161 34.825 1.00 61.69 93 SER A CA 1
ATOM 762 C C . SER A 1 93 ? -18.096 -20.676 35.188 1.00 61.69 93 SER A C 1
ATOM 764 O O . SER A 1 93 ? -18.820 -20.186 36.053 1.00 61.69 93 SER A O 1
ATOM 766 N N . LEU A 1 94 ? -17.215 -19.934 34.505 1.00 65.88 94 LEU A N 1
ATOM 767 C CA . LEU A 1 94 ? -16.992 -18.510 34.779 1.00 65.88 94 LEU A CA 1
ATOM 768 C C . LEU A 1 94 ? -18.122 -17.625 34.244 1.00 65.88 94 LEU A C 1
ATOM 770 O O . LEU A 1 94 ? -18.499 -16.664 34.912 1.00 65.88 94 LEU A O 1
ATOM 774 N N . SER A 1 95 ? -18.710 -17.955 33.088 1.00 65.81 95 SER A N 1
ATOM 775 C CA . SER A 1 95 ? -19.838 -17.190 32.535 1.00 65.81 95 SER A CA 1
ATOM 776 C C . SER A 1 95 ? -21.024 -17.149 33.500 1.00 65.81 95 SER A C 1
ATOM 778 O O . SER A 1 95 ? -21.612 -16.090 33.695 1.00 65.81 95 SER A O 1
ATOM 780 N N . THR A 1 96 ? -21.313 -18.254 34.190 1.00 67.12 96 THR A N 1
ATOM 781 C CA . THR A 1 96 ? -22.405 -18.331 35.172 1.00 67.12 96 THR A CA 1
ATOM 782 C C . THR A 1 96 ? -22.188 -17.417 36.384 1.00 67.12 96 THR A C 1
ATOM 784 O O . THR A 1 96 ? -23.154 -16.921 36.959 1.00 67.12 96 THR A O 1
ATOM 787 N N . ILE A 1 97 ? -20.936 -17.165 36.782 1.00 68.94 97 ILE A N 1
ATOM 788 C CA . ILE A 1 97 ? -20.622 -16.316 37.943 1.00 68.94 97 ILE A CA 1
ATOM 789 C C . ILE A 1 97 ? -20.865 -14.841 37.611 1.00 68.94 97 ILE A C 1
ATOM 791 O O . ILE A 1 97 ? -21.440 -14.117 38.419 1.00 68.94 97 ILE A O 1
ATOM 795 N N . TYR A 1 98 ? -20.482 -14.396 36.412 1.00 66.56 98 TYR A N 1
ATOM 796 C CA . TYR A 1 98 ? -20.624 -12.992 36.018 1.00 66.56 98 TYR A CA 1
ATOM 797 C C . TYR A 1 98 ? -22.038 -12.616 35.553 1.00 66.56 98 TYR A C 1
ATOM 799 O O . TYR A 1 98 ? -22.394 -11.443 35.616 1.00 66.56 98 TYR A O 1
ATOM 807 N N . SER A 1 99 ? -22.861 -13.578 35.124 1.00 65.94 99 SER A N 1
ATOM 808 C CA . SER A 1 99 ? -24.255 -13.318 34.727 1.00 65.94 99 SER A CA 1
ATOM 809 C C . SER A 1 99 ? -25.228 -13.148 35.901 1.00 65.94 99 SER A C 1
ATOM 811 O O . SER A 1 99 ? -26.314 -12.622 35.694 1.00 65.94 99 SER A O 1
ATOM 813 N N . ASN A 1 100 ? -24.851 -13.565 37.114 1.00 62.91 100 ASN A N 1
ATOM 814 C CA . ASN A 1 100 ? -25.698 -13.478 38.313 1.00 62.91 100 ASN A CA 1
ATOM 815 C C . ASN A 1 100 ? -25.351 -12.294 39.229 1.00 62.91 100 ASN A C 1
ATOM 817 O O . ASN A 1 100 ? -25.846 -12.215 40.353 1.00 62.91 100 ASN A O 1
ATOM 821 N N . ILE A 1 101 ? -24.486 -11.379 38.785 1.00 63.84 101 ILE A N 1
ATOM 822 C CA . ILE A 1 101 ? -24.222 -10.149 39.531 1.00 63.84 101 ILE A CA 1
ATOM 823 C C . ILE A 1 101 ? -25.294 -9.148 39.116 1.00 63.84 101 ILE A C 1
ATOM 825 O O . ILE A 1 101 ? -25.162 -8.468 38.097 1.00 63.84 101 ILE A O 1
ATOM 829 N N . ASP A 1 102 ? -26.361 -9.072 39.909 1.00 65.62 102 ASP A N 1
ATOM 830 C CA . ASP A 1 102 ? -27.275 -7.939 39.848 1.00 65.62 102 ASP A CA 1
ATOM 831 C C . ASP A 1 102 ? -26.445 -6.649 39.941 1.00 65.62 102 ASP A C 1
ATOM 833 O O . ASP A 1 102 ? -25.627 -6.511 40.863 1.00 65.62 102 ASP A O 1
ATOM 837 N N . PRO A 1 103 ? -26.599 -5.699 39.000 1.00 66.19 103 PRO A N 1
ATOM 838 C CA . PRO A 1 103 ? -25.889 -4.439 39.091 1.00 66.19 103 PRO A CA 1
ATOM 839 C C . PRO A 1 103 ? -26.279 -3.782 40.422 1.00 66.19 103 PRO A C 1
ATOM 841 O O . PRO A 1 103 ? -27.479 -3.634 40.690 1.00 66.19 103 PRO A O 1
ATOM 844 N N . PRO A 1 104 ? -25.316 -3.382 41.276 1.00 59.16 104 PRO A N 1
ATOM 845 C CA . PRO A 1 104 ? -25.652 -2.634 42.474 1.00 59.16 104 PRO A CA 1
ATOM 846 C C . PRO A 1 104 ? -26.452 -1.409 42.033 1.00 59.16 104 PRO A C 1
ATOM 848 O O . PRO A 1 104 ? -25.996 -0.643 41.180 1.00 59.16 104 PRO A O 1
ATOM 851 N N . LYS A 1 105 ? -27.670 -1.258 42.572 1.00 56.19 105 LYS A N 1
ATOM 852 C CA . LYS A 1 105 ? -28.492 -0.059 42.386 1.00 56.19 105 LYS A CA 1
ATOM 853 C C . LYS A 1 105 ? -27.613 1.140 42.717 1.00 56.19 105 LYS A C 1
ATOM 855 O O . LYS A 1 105 ? -27.278 1.370 43.875 1.00 56.19 105 LYS A O 1
ATOM 860 N N . CYS A 1 106 ? -27.198 1.843 41.671 1.00 40.94 106 CYS A N 1
ATOM 861 C CA . CYS A 1 106 ? -26.338 3.004 41.753 1.00 40.94 106 CYS A CA 1
ATOM 862 C C . CYS A 1 106 ? -27.121 4.104 42.473 1.00 40.94 106 CYS A C 1
ATOM 864 O O . CYS A 1 106 ? -27.974 4.770 41.883 1.00 40.94 106 CYS A O 1
ATOM 866 N N . THR A 1 107 ? -26.883 4.241 43.775 1.00 54.78 107 THR A N 1
ATOM 867 C CA . THR A 1 107 ? -27.276 5.419 44.538 1.00 54.78 107 THR A CA 1
ATOM 868 C C . THR A 1 107 ? -26.548 6.598 43.908 1.00 54.78 107 THR A C 1
ATOM 870 O O . THR A 1 107 ? -25.319 6.624 43.859 1.00 54.78 107 THR A O 1
ATOM 873 N N . GLN A 1 108 ? -27.324 7.521 43.346 1.00 60.25 108 GLN A N 1
ATOM 874 C CA . GLN A 1 108 ? -26.824 8.683 42.624 1.00 60.25 108 GLN A CA 1
ATOM 875 C C . GLN A 1 108 ? -25.778 9.447 43.454 1.00 60.25 108 GLN A C 1
ATOM 877 O O . GLN A 1 108 ? -26.016 9.693 44.640 1.00 60.25 108 GLN A O 1
ATOM 882 N N . PRO A 1 109 ? -24.647 9.866 42.861 1.00 56.69 109 PRO A N 1
ATOM 883 C CA . PRO A 1 109 ? -23.770 10.820 43.518 1.00 56.69 109 PRO A CA 1
ATOM 884 C C . PRO A 1 109 ? -24.473 12.189 43.601 1.00 56.69 109 PRO A C 1
ATOM 886 O O . PRO A 1 109 ? -25.118 12.603 42.631 1.00 56.69 109 PRO A O 1
ATOM 889 N N . PRO A 1 110 ? -24.371 12.910 44.734 1.00 55.53 110 PRO A N 1
ATOM 890 C CA . PRO A 1 110 ? -24.920 14.250 44.850 1.00 55.53 110 PRO A CA 1
ATOM 891 C C . PRO A 1 110 ? -24.206 15.199 43.883 1.00 55.53 110 PRO A C 1
ATOM 893 O O . PRO A 1 110 ? -22.979 15.265 43.835 1.00 55.53 110 PRO A O 1
ATOM 896 N N . SER A 1 111 ? -25.022 15.933 43.128 1.00 59.41 111 SER A N 1
ATOM 897 C CA . SER A 1 111 ? -24.659 17.086 42.305 1.00 59.41 111 SER A CA 1
ATOM 898 C C . SER A 1 111 ? -23.713 18.025 43.058 1.00 59.41 111 SER A C 1
ATOM 900 O O . SER A 1 111 ? -24.145 18.740 43.962 1.00 59.41 111 SER A O 1
ATOM 902 N N . SER A 1 112 ? -22.442 18.055 42.662 1.00 51.00 112 SER A N 1
ATOM 903 C CA . SER A 1 112 ? -21.473 19.051 43.108 1.00 51.00 112 SER A CA 1
ATOM 904 C C . SER A 1 112 ? -21.300 20.149 42.056 1.00 51.00 112 SER A C 1
ATOM 906 O O . SER A 1 112 ? -21.001 19.929 40.885 1.00 51.00 112 SER A O 1
ATOM 908 N N . THR A 1 113 ? -21.566 21.348 42.550 1.00 63.28 113 THR A N 1
ATOM 909 C CA . THR A 1 113 ? -21.539 22.691 41.980 1.00 63.28 113 THR A CA 1
ATOM 910 C C . THR A 1 113 ? -20.269 22.997 41.166 1.00 63.28 113 THR A C 1
ATOM 912 O O . THR A 1 113 ? -19.180 22.597 41.584 1.00 63.28 113 THR A O 1
ATOM 915 N N . PRO A 1 114 ? -20.347 23.765 40.060 1.00 55.44 114 PRO A N 1
ATOM 916 C CA . PRO A 1 114 ? -19.160 24.250 39.359 1.00 55.44 114 PRO A CA 1
ATOM 917 C C . PRO A 1 114 ? -18.469 25.340 40.190 1.00 55.44 114 PRO A C 1
ATOM 919 O O . PRO A 1 114 ? -19.099 26.338 40.542 1.00 55.44 114 PRO A O 1
ATOM 922 N N . LEU A 1 115 ? -17.181 25.162 40.492 1.00 61.47 115 LEU A N 1
ATOM 923 C CA . LEU A 1 115 ? -16.340 26.224 41.051 1.00 61.47 115 LEU A CA 1
ATOM 924 C C . LEU A 1 115 ? -15.813 27.147 39.933 1.00 61.47 115 LEU A C 1
ATOM 926 O O . LEU A 1 115 ? -15.547 26.661 38.829 1.00 61.47 115 LEU A O 1
ATOM 930 N N . PRO A 1 116 ? -15.634 28.457 40.198 1.00 62.56 116 PRO A N 1
ATOM 931 C CA . PRO A 1 116 ? -15.039 29.392 39.248 1.00 62.56 116 PRO A CA 1
ATOM 932 C C . PRO A 1 116 ? -13.554 29.073 39.044 1.00 62.56 116 PRO A C 1
ATOM 934 O O . PRO A 1 116 ? -12.821 28.853 40.006 1.00 62.56 116 PRO A O 1
ATOM 937 N N . TYR A 1 117 ? -13.122 29.046 37.786 1.00 63.12 117 TYR A N 1
ATOM 938 C CA . TYR A 1 117 ? -11.739 28.789 37.393 1.00 63.12 117 TYR A CA 1
ATOM 939 C C . TYR A 1 117 ? -10.922 30.083 37.507 1.00 63.12 117 TYR A C 1
ATOM 941 O O . TYR A 1 117 ? -11.168 31.034 36.765 1.00 63.12 117 TYR A O 1
ATOM 949 N N . GLU A 1 118 ? -9.957 30.113 38.423 1.00 68.00 118 GLU A N 1
ATOM 950 C CA . GLU A 1 118 ? -8.934 31.158 38.510 1.00 68.00 118 GLU A CA 1
ATOM 951 C C . GLU A 1 118 ? -7.641 30.643 37.838 1.00 68.00 118 GLU A C 1
ATOM 953 O O . GLU A 1 118 ? -7.181 29.548 38.175 1.00 68.00 118 GLU A O 1
ATOM 958 N N . PRO A 1 119 ? -7.073 31.349 36.841 1.00 65.88 119 PRO A N 1
ATOM 959 C CA . PRO A 1 119 ? -5.864 30.898 36.158 1.00 65.88 119 PRO A CA 1
ATOM 960 C C . PRO A 1 119 ? -4.587 31.300 36.917 1.00 65.88 119 PRO A C 1
ATOM 962 O O . PRO A 1 119 ? -4.197 32.465 36.933 1.00 65.88 119 PRO A O 1
ATOM 965 N N . GLU A 1 120 ? -3.891 30.307 37.470 1.00 67.81 120 GLU A N 1
ATOM 966 C CA . GLU A 1 120 ? -2.512 30.424 37.970 1.00 67.81 120 GLU A CA 1
ATOM 967 C C . GLU A 1 120 ? -1.488 30.436 36.807 1.00 67.81 120 GLU A C 1
ATOM 969 O O . GLU A 1 120 ? -1.556 29.575 35.919 1.00 67.81 120 GLU A O 1
ATOM 974 N N . PRO A 1 121 ? -0.493 31.347 36.797 1.00 67.69 121 PRO A N 1
ATOM 975 C CA . PRO A 1 121 ? 0.613 31.326 35.845 1.00 67.69 121 PRO A CA 1
ATOM 976 C C . PRO A 1 121 ? 1.754 30.437 36.362 1.00 67.69 121 PRO A C 1
ATOM 978 O O . PRO A 1 121 ? 2.624 30.889 37.106 1.00 67.69 121 PRO A O 1
ATOM 981 N N . VAL A 1 122 ? 1.799 29.169 35.941 1.00 54.91 122 VAL A N 1
ATOM 982 C CA . VAL A 1 122 ? 2.892 28.272 36.351 1.00 54.91 122 VAL A CA 1
ATOM 983 C C . VAL A 1 122 ? 4.024 28.265 35.327 1.00 54.91 122 VAL A C 1
ATOM 985 O O . VAL A 1 122 ? 3.955 27.671 34.251 1.00 54.91 122 VAL A O 1
ATOM 988 N N . SER A 1 123 ? 5.066 28.981 35.739 1.00 57.56 123 SER A N 1
ATOM 989 C CA . SER A 1 123 ? 6.438 28.999 35.251 1.00 57.56 123 SER A CA 1
ATOM 990 C C . SER A 1 123 ? 7.007 27.605 34.951 1.00 57.56 123 SER A C 1
ATOM 992 O O . SER A 1 123 ? 6.658 26.604 35.578 1.00 57.56 123 SER A O 1
ATOM 994 N N . GLY A 1 124 ? 7.901 27.566 33.963 1.00 54.75 124 GLY A N 1
ATOM 995 C CA . GLY A 1 124 ? 8.460 26.361 33.371 1.00 54.75 124 GLY A CA 1
ATOM 996 C C . GLY A 1 124 ? 9.188 25.430 34.342 1.00 54.75 124 GLY A C 1
ATOM 997 O O . GLY A 1 124 ? 9.810 25.830 35.323 1.00 54.75 124 GLY A O 1
ATOM 998 N N . SER A 1 125 ? 9.158 24.144 34.006 1.00 49.44 125 SER A N 1
ATOM 999 C CA . SER A 1 125 ? 10.112 23.166 34.517 1.00 49.44 125 SER A CA 1
ATOM 1000 C C . SER A 1 125 ? 10.461 22.174 33.417 1.00 49.44 125 SER A C 1
ATOM 1002 O O . SER A 1 125 ? 9.631 21.397 32.942 1.00 49.44 125 SER A O 1
ATOM 1004 N N . GLU A 1 126 ? 11.721 22.250 33.001 1.00 55.69 126 GLU A N 1
ATOM 1005 C CA . GLU A 1 126 ? 12.378 21.357 32.060 1.00 55.69 126 GLU A CA 1
ATOM 1006 C C . GLU A 1 126 ? 12.368 19.921 32.602 1.00 55.69 126 GLU A C 1
ATOM 1008 O O . GLU A 1 126 ? 12.941 19.628 33.652 1.00 55.69 126 GLU A O 1
ATOM 1013 N N . ARG A 1 127 ? 11.756 18.984 31.869 1.00 51.28 127 ARG A N 1
ATOM 1014 C CA . ARG A 1 127 ? 11.944 17.551 32.125 1.00 51.28 127 ARG A CA 1
ATOM 1015 C C . ARG A 1 127 ? 13.069 17.020 31.247 1.00 51.28 127 ARG A C 1
ATOM 1017 O O . ARG A 1 127 ? 12.854 16.659 30.092 1.00 51.28 127 ARG A O 1
ATOM 1024 N N . LYS A 1 128 ? 14.266 16.923 31.829 1.00 55.81 128 LYS A N 1
ATOM 1025 C CA . LYS A 1 128 ? 15.327 16.030 31.348 1.00 55.81 128 LYS A CA 1
ATOM 1026 C C . LYS A 1 128 ? 14.879 14.584 31.570 1.00 55.81 128 LYS A C 1
ATOM 1028 O O . LYS A 1 128 ? 14.627 14.181 32.701 1.00 55.81 128 LYS A O 1
ATOM 1033 N N . THR A 1 129 ? 14.772 13.808 30.497 1.00 61.66 129 THR A N 1
ATOM 1034 C CA . THR A 1 129 ? 14.578 12.354 30.566 1.00 61.66 129 THR A CA 1
ATOM 1035 C C . THR A 1 129 ? 15.948 11.669 30.530 1.00 61.66 129 THR A C 1
ATOM 1037 O O . THR A 1 129 ? 16.745 11.966 29.637 1.00 61.66 129 THR A O 1
ATOM 1040 N N . PRO A 1 130 ? 16.283 10.784 31.487 1.00 60.94 130 PRO A N 1
ATOM 1041 C CA . PRO A 1 130 ? 17.496 9.997 31.400 1.00 60.94 130 PRO A CA 1
ATOM 1042 C C . PRO A 1 130 ? 17.293 8.812 30.450 1.00 60.94 130 PRO A C 1
ATOM 1044 O O . PRO A 1 130 ? 16.399 7.983 30.592 1.00 60.94 130 PRO A O 1
ATOM 1047 N N . ASN A 1 131 ? 18.179 8.811 29.466 1.00 54.09 131 ASN A N 1
ATOM 1048 C CA . ASN A 1 131 ? 18.612 7.758 28.563 1.00 54.09 131 ASN A CA 1
ATOM 1049 C C . ASN A 1 131 ? 18.477 6.328 29.142 1.00 54.09 131 ASN A C 1
ATOM 1051 O O . ASN A 1 131 ? 19.241 5.926 30.017 1.00 54.09 131 ASN A O 1
ATOM 1055 N N . GLY A 1 132 ? 17.525 5.549 28.623 1.00 46.09 132 GLY A N 1
ATOM 1056 C CA . GLY A 1 132 ? 17.371 4.123 28.913 1.00 46.09 132 GLY A CA 1
ATOM 1057 C C . GLY A 1 132 ? 18.062 3.265 27.855 1.00 46.09 132 GLY A C 1
ATOM 1058 O O . GLY A 1 132 ? 17.408 2.756 26.947 1.00 46.09 132 GLY A O 1
ATOM 1059 N N . GLN A 1 133 ? 19.382 3.097 27.965 1.00 49.69 133 GLN A N 1
ATOM 1060 C CA . GLN A 1 133 ? 20.110 2.049 27.247 1.00 49.69 133 GLN A CA 1
ATOM 1061 C C . GLN A 1 133 ? 19.809 0.695 27.899 1.00 49.69 133 GLN A C 1
ATOM 1063 O O . GLN A 1 133 ? 20.434 0.315 28.885 1.00 49.69 133 GLN A O 1
ATOM 1068 N N . HIS A 1 134 ? 18.869 -0.061 27.333 1.00 56.34 134 HIS A N 1
ATOM 1069 C CA . HIS A 1 134 ? 18.767 -1.491 27.610 1.00 56.34 134 HIS A CA 1
ATOM 1070 C C . HIS A 1 134 ? 19.481 -2.262 26.502 1.00 56.34 134 HIS A C 1
ATOM 1072 O O . HIS A 1 134 ? 18.934 -2.515 25.430 1.00 56.34 134 HIS A O 1
ATOM 1078 N N . ASN A 1 135 ? 20.726 -2.629 26.803 1.00 51.75 135 ASN A N 1
ATOM 1079 C CA . ASN A 1 135 ? 21.471 -3.673 26.118 1.00 51.75 135 ASN A CA 1
ATOM 1080 C C . ASN A 1 135 ? 20.663 -4.977 26.173 1.00 51.75 135 ASN A C 1
ATOM 1082 O O . ASN A 1 135 ? 20.553 -5.598 27.230 1.00 51.75 135 ASN A O 1
ATOM 1086 N N . ARG A 1 136 ? 20.103 -5.409 25.041 1.00 54.12 136 ARG A N 1
ATOM 1087 C CA . ARG A 1 136 ? 19.701 -6.806 24.847 1.00 54.12 136 ARG A CA 1
ATOM 1088 C C . ARG A 1 136 ? 20.801 -7.518 24.077 1.00 54.12 136 ARG A C 1
ATOM 1090 O O . ARG A 1 136 ? 20.780 -7.603 22.853 1.00 54.12 136 ARG A O 1
ATOM 1097 N N . SER A 1 137 ? 21.777 -7.987 24.845 1.00 52.53 137 SER A N 1
ATOM 1098 C CA . SER A 1 137 ? 22.729 -9.009 24.437 1.00 52.53 137 SER A CA 1
ATOM 1099 C C . SER A 1 137 ? 21.994 -10.309 24.094 1.00 52.53 137 SER A C 1
ATOM 1101 O O . SER A 1 137 ? 21.163 -10.770 24.870 1.00 52.53 137 SER A O 1
ATOM 1103 N N . SER A 1 138 ? 22.309 -10.824 22.904 1.00 59.62 138 SER A N 1
ATOM 1104 C CA . SER A 1 138 ? 22.661 -12.213 22.558 1.00 59.62 138 SER A CA 1
ATOM 1105 C C . SER A 1 138 ? 21.900 -13.413 23.148 1.00 59.62 138 SER A C 1
ATOM 1107 O O . SER A 1 138 ? 21.698 -13.524 24.351 1.00 59.62 138 SER A O 1
ATOM 1109 N N . ASN A 1 139 ? 21.762 -14.408 22.263 1.00 52.34 139 ASN A N 1
ATOM 1110 C CA . ASN A 1 139 ? 21.564 -15.846 22.485 1.00 52.34 139 ASN A CA 1
ATOM 1111 C C . ASN A 1 139 ? 20.145 -16.340 22.766 1.00 52.34 139 ASN A C 1
ATOM 1113 O O . ASN A 1 139 ? 19.668 -16.272 23.888 1.00 52.34 139 ASN A O 1
ATOM 1117 N N . MET A 1 140 ? 19.554 -16.953 21.740 1.00 52.88 140 MET A N 1
ATOM 1118 C CA . MET A 1 140 ? 18.859 -18.248 21.797 1.00 52.88 140 MET A CA 1
ATOM 1119 C C . MET A 1 140 ? 18.922 -18.788 20.358 1.00 52.88 140 MET A C 1
ATOM 1121 O O . MET A 1 140 ? 18.315 -18.224 19.453 1.00 52.88 140 MET A O 1
ATOM 1125 N N . ASP A 1 141 ? 19.963 -19.554 20.059 1.00 51.78 141 ASP A N 1
ATOM 1126 C CA . ASP A 1 141 ? 19.914 -21.017 19.967 1.00 51.78 141 ASP A CA 1
ATOM 1127 C C . ASP A 1 141 ? 19.037 -21.515 18.816 1.00 51.78 141 ASP A C 1
ATOM 1129 O O . ASP A 1 141 ? 17.806 -21.450 18.821 1.00 51.78 141 ASP A O 1
ATOM 1133 N N . SER A 1 142 ? 19.746 -22.003 17.807 1.00 59.16 142 SER A N 1
ATOM 1134 C CA . SER A 1 142 ? 19.256 -22.726 16.653 1.00 59.16 142 SER A CA 1
ATOM 1135 C C . SER A 1 142 ? 18.483 -23.957 17.116 1.00 59.16 142 SER A C 1
ATOM 1137 O O . SER A 1 142 ? 19.070 -24.903 17.630 1.00 59.16 142 SER A O 1
ATOM 1139 N N . ASN A 1 143 ? 17.172 -23.979 16.895 1.00 53.72 143 ASN A N 1
ATOM 1140 C CA . ASN A 1 143 ? 16.391 -25.206 16.999 1.00 53.72 143 ASN A CA 1
ATOM 1141 C C . ASN A 1 143 ? 15.715 -25.465 15.650 1.00 53.72 143 ASN A C 1
ATOM 1143 O O . ASN A 1 143 ? 14.521 -25.237 15.455 1.00 53.72 143 ASN A O 1
ATOM 1147 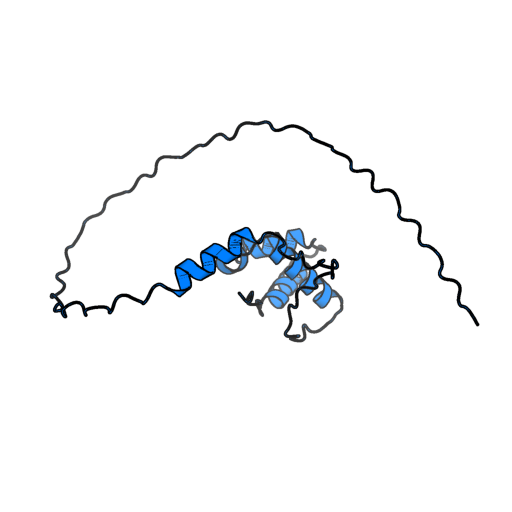N N . GLU A 1 144 ? 16.534 -25.895 14.687 1.00 52.25 144 GLU A N 1
ATOM 1148 C CA . GLU A 1 144 ? 16.082 -26.502 13.437 1.00 52.25 144 GLU A CA 1
ATOM 1149 C C . GLU A 1 144 ? 15.450 -27.863 13.744 1.00 52.25 144 GLU A C 1
ATOM 1151 O O . GLU A 1 144 ? 16.067 -28.915 13.598 1.00 52.25 144 GLU A O 1
ATOM 1156 N N . ASN A 1 145 ? 14.189 -27.855 14.171 1.00 55.91 145 ASN A N 1
ATOM 1157 C CA . ASN A 1 145 ? 13.373 -29.060 14.159 1.00 55.91 145 ASN A CA 1
ATOM 1158 C C . ASN A 1 145 ? 12.662 -29.134 12.802 1.00 55.91 145 ASN A C 1
ATOM 1160 O O . ASN A 1 145 ? 11.529 -28.685 12.621 1.00 55.91 145 ASN A O 1
ATOM 1164 N N . PHE A 1 146 ? 13.405 -29.640 11.818 1.00 55.06 146 PHE A N 1
ATOM 1165 C CA . PHE A 1 146 ? 12.966 -29.889 10.451 1.00 55.06 146 PHE A CA 1
ATOM 1166 C C . PHE A 1 146 ? 11.894 -30.992 10.456 1.00 55.06 146 PHE A C 1
ATOM 1168 O O . PHE A 1 146 ? 12.187 -32.184 10.360 1.00 55.06 146 PHE A O 1
ATOM 1175 N N . LEU A 1 147 ? 10.626 -30.603 10.614 1.00 57.88 147 LEU A N 1
ATOM 1176 C CA . LEU A 1 147 ? 9.489 -31.512 10.489 1.00 57.88 147 LEU A CA 1
ATOM 1177 C C . LEU A 1 147 ? 9.415 -32.029 9.046 1.00 57.88 147 LEU A C 1
ATOM 1179 O O . LEU A 1 147 ? 8.979 -31.336 8.129 1.00 57.88 147 LEU A O 1
ATOM 1183 N N . GLN A 1 148 ? 9.844 -33.276 8.855 1.00 60.97 148 GLN A N 1
ATOM 1184 C CA . GLN A 1 148 ? 9.660 -34.048 7.630 1.00 60.97 148 GLN A CA 1
ATOM 1185 C C . GLN A 1 148 ? 8.169 -34.277 7.370 1.00 60.97 148 GLN A C 1
ATOM 1187 O O . GLN A 1 148 ? 7.565 -35.250 7.827 1.00 60.97 148 GLN A O 1
ATOM 1192 N N . ILE A 1 149 ? 7.570 -33.375 6.598 1.00 61.50 149 ILE A N 1
ATOM 1193 C CA . ILE A 1 149 ? 6.222 -33.541 6.063 1.00 61.50 149 ILE A CA 1
ATOM 1194 C C . ILE A 1 149 ? 6.286 -34.642 4.997 1.00 61.50 149 ILE A C 1
ATOM 1196 O O . ILE A 1 149 ? 6.762 -34.435 3.881 1.00 61.50 149 ILE A O 1
ATOM 1200 N N . LYS A 1 150 ? 5.825 -35.849 5.347 1.00 67.06 150 LYS A N 1
ATOM 1201 C CA . LYS A 1 150 ? 5.673 -36.945 4.382 1.00 67.06 150 LYS A CA 1
ATOM 1202 C C . LYS A 1 150 ? 4.550 -36.608 3.387 1.00 67.06 150 LYS A C 1
ATOM 1204 O O . LYS A 1 150 ? 3.459 -36.229 3.820 1.00 67.06 150 LYS A O 1
ATOM 1209 N N . PRO A 1 151 ? 4.754 -36.793 2.072 1.00 65.44 151 PRO A N 1
ATOM 1210 C CA . PRO A 1 151 ? 3.717 -36.547 1.077 1.00 65.44 151 PRO A CA 1
ATOM 1211 C C . PRO A 1 151 ? 2.5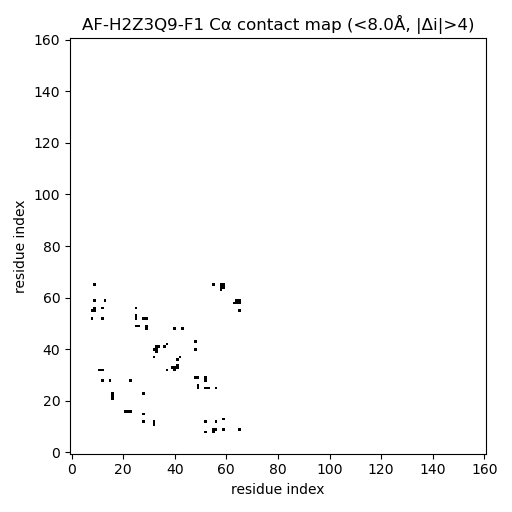54 -37.539 1.238 1.00 65.44 151 PRO A C 1
ATOM 1213 O O . PRO A 1 151 ? 2.723 -38.759 1.185 1.00 65.44 151 PRO A O 1
ATOM 1216 N N . LYS A 1 152 ? 1.349 -36.996 1.435 1.00 72.75 152 LYS A N 1
ATOM 1217 C CA . LYS A 1 152 ? 0.094 -37.741 1.588 1.00 72.75 152 LYS A CA 1
ATOM 1218 C C . LYS A 1 152 ? -0.340 -38.288 0.225 1.00 72.75 152 LYS A C 1
ATOM 1220 O O . LYS A 1 152 ? -0.693 -37.528 -0.676 1.00 72.75 152 LYS A O 1
ATOM 1225 N N . GLN A 1 153 ? -0.309 -39.609 0.056 1.00 67.50 153 GLN A N 1
ATOM 1226 C CA . GLN A 1 153 ? -0.729 -40.250 -1.191 1.00 67.50 153 GLN A CA 1
ATOM 1227 C C . GLN A 1 153 ? -2.237 -40.068 -1.435 1.00 67.50 153 GLN A C 1
ATOM 1229 O O . GLN A 1 153 ? -3.076 -40.544 -0.668 1.00 67.50 153 GLN A O 1
ATOM 1234 N N . ARG A 1 154 ? -2.587 -39.388 -2.536 1.00 72.06 154 ARG A N 1
ATOM 1235 C CA . ARG A 1 154 ? -3.961 -39.268 -3.053 1.00 72.06 154 ARG A CA 1
ATOM 1236 C C . ARG A 1 154 ? -4.445 -40.631 -3.554 1.00 72.06 154 ARG A C 1
ATOM 1238 O O . ARG A 1 154 ? -4.005 -41.100 -4.602 1.00 72.06 154 ARG A O 1
ATOM 1245 N N . ARG A 1 155 ? -5.398 -41.246 -2.848 1.00 70.44 155 ARG A N 1
ATOM 1246 C CA . ARG A 1 155 ? -6.143 -42.410 -3.354 1.00 70.44 155 ARG A CA 1
ATOM 1247 C C . ARG A 1 155 ? -7.063 -41.948 -4.489 1.00 70.44 155 ARG A C 1
ATOM 1249 O O . ARG A 1 155 ? -7.911 -41.081 -4.290 1.00 70.44 155 ARG A O 1
ATOM 1256 N N . LYS A 1 156 ? -6.881 -42.513 -5.685 1.00 71.50 156 LYS A N 1
ATOM 1257 C CA . LYS A 1 156 ? -7.795 -42.329 -6.819 1.00 71.50 156 LYS A CA 1
ATOM 1258 C C . LYS A 1 156 ? -9.109 -43.041 -6.496 1.00 71.50 156 LYS A C 1
ATOM 1260 O O . LYS A 1 156 ? -9.116 -44.242 -6.246 1.00 71.50 156 LYS A O 1
ATOM 1265 N N . ARG A 1 157 ? -10.206 -42.286 -6.473 1.00 69.81 157 ARG A N 1
ATOM 1266 C CA . ARG A 1 157 ? -11.567 -42.801 -6.307 1.00 69.81 157 ARG A CA 1
ATOM 1267 C C . ARG A 1 157 ? -12.027 -43.317 -7.673 1.00 69.81 157 ARG A C 1
ATOM 1269 O O . ARG A 1 157 ? -12.117 -42.541 -8.621 1.00 69.81 157 ARG A O 1
ATOM 1276 N N . SER A 1 158 ? -12.223 -44.627 -7.788 1.00 68.25 158 SER A N 1
ATOM 1277 C CA . SER A 1 158 ? -12.789 -45.271 -8.972 1.00 68.25 158 SER A CA 1
ATOM 1278 C C . SER A 1 158 ? -14.257 -44.878 -9.113 1.00 68.25 158 SER A C 1
ATOM 1280 O O . SER A 1 158 ? -15.040 -45.062 -8.182 1.00 68.25 158 SER A O 1
ATOM 1282 N N . GLN A 1 159 ? -14.612 -44.336 -10.274 1.00 64.38 159 GLN A N 1
ATOM 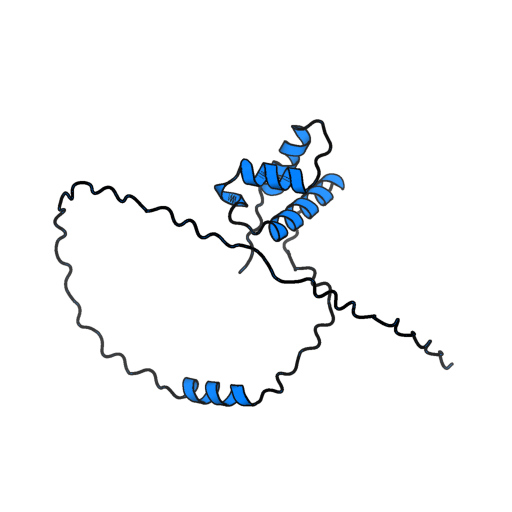1283 C CA . GLN A 1 159 ? -15.994 -44.181 -10.718 1.00 64.38 159 GLN A CA 1
ATOM 1284 C C . GLN A 1 159 ? -16.599 -45.583 -10.883 1.00 64.38 159 GLN A C 1
ATOM 1286 O O . GLN A 1 159 ? -16.056 -46.400 -11.629 1.00 64.38 159 GLN A O 1
ATOM 1291 N N . VAL A 1 160 ? -17.677 -45.868 -10.155 1.00 64.50 160 VAL A N 1
ATOM 1292 C CA . VAL A 1 160 ? -18.533 -47.037 -10.391 1.00 64.50 160 VAL A CA 1
ATOM 1293 C C . VAL A 1 160 ? -19.608 -46.590 -11.380 1.00 64.50 160 VAL A C 1
ATOM 1295 O O . VAL A 1 160 ? -20.201 -45.530 -11.188 1.00 64.50 160 VAL A O 1
ATOM 1298 N N . LYS A 1 161 ? -19.747 -47.355 -12.466 1.00 68.19 161 LYS A N 1
ATOM 1299 C CA . LYS A 1 161 ? -20.759 -47.186 -13.516 1.00 68.19 161 LYS A CA 1
ATOM 1300 C C . LYS A 1 161 ? -22.138 -47.606 -13.033 1.00 68.19 161 LYS A C 1
ATOM 1302 O O . LYS A 1 161 ? -22.189 -48.552 -12.217 1.00 68.19 161 LYS A O 1
#

Mean predicted aligned error: 20.87 Å

pLDDT: mean 70.78, std 17.07, range [40.94, 96.31]

Organism: Ciona savignyi (NCBI:txid51511)

Solvent-accessible surface area (backbone atoms only — not comparable to full-atom values): 11412 Å² total; per-residue (Å²): 134,85,80,81,77,65,83,60,50,60,61,54,51,50,50,50,61,71,71,40,96,58,92,73,54,64,68,54,53,47,52,51,47,32,65,75,39,45,84,77,44,56,81,47,59,65,72,63,50,44,55,51,51,45,51,50,50,52,38,54,72,71,68,42,74,85,68,86,71,88,64,87,65,72,78,66,71,76,66,82,71,71,76,74,74,79,80,65,70,75,63,62,63,55,57,62,60,66,73,68,59,72,76,75,82,76,75,77,79,80,90,78,78,88,76,86,87,78,88,79,88,81,77,88,79,87,81,85,76,83,84,81,84,76,84,81,77,83,88,83,77,90,76,86,76,78,76,80,78,74,85,80,81,81,79,82,80,79,84,80,133